Protein AF-A0A9W6Y6P8-F1 (afdb_monomer_lite)

Sequence (166 aa):
MKERIFKLTKLQRDFCCHGPCNPRESNNRSISFLKLLWSAYFQDPNSTKHTMKVLPAIAAAAYLTGLVSPSAIELSWHNLTITAPQYGRYLLRTESEEPFFWKADTAWELTHRLNKTSIDFYLKTRAEKGYNVVLSVVISAYNGTTRLNFYGDLPFNNSDTTQPNE

Radius of gyration: 27.87 Å; chains: 1; bounding box: 68×58×59 Å

Structure (mmCIF, N/CA/C/O backbone):
data_AF-A0A9W6Y6P8-F1
#
_entry.id   AF-A0A9W6Y6P8-F1
#
loop_
_atom_site.group_PDB
_atom_site.id
_atom_site.type_symbol
_atom_site.label_atom_id
_atom_site.label_alt_id
_atom_site.label_comp_id
_atom_site.label_asym_id
_atom_site.label_entity_id
_atom_site.label_seq_id
_atom_site.pdbx_PDB_ins_code
_atom_site.Cartn_x
_atom_site.Cartn_y
_atom_site.Cartn_z
_atom_site.occupancy
_atom_site.B_iso_or_equiv
_atom_site.auth_seq_id
_atom_site.auth_comp_id
_atom_site.auth_asym_id
_atom_site.auth_atom_id
_atom_site.pdbx_PDB_model_num
ATOM 1 N N . MET A 1 1 ? -2.731 23.628 -14.709 1.00 40.41 1 MET A N 1
ATOM 2 C CA . MET A 1 1 ? -2.610 22.890 -13.431 1.00 40.41 1 MET A CA 1
ATOM 3 C C . MET A 1 1 ? -1.311 23.301 -12.722 1.00 40.41 1 MET A C 1
ATOM 5 O O . MET A 1 1 ? -0.448 22.489 -12.435 1.00 40.41 1 MET A O 1
ATOM 9 N N . LYS A 1 2 ? -1.159 24.613 -12.514 1.00 35.38 2 LYS A N 1
ATOM 10 C CA . LYS A 1 2 ? -0.039 25.325 -11.882 1.00 35.38 2 LYS A CA 1
ATOM 11 C C . LYS A 1 2 ? -0.701 26.350 -10.951 1.00 35.38 2 LYS A C 1
ATOM 13 O O . LYS A 1 2 ? -1.707 26.911 -11.364 1.00 35.38 2 LYS A O 1
ATOM 18 N N . GLU A 1 3 ? -0.148 26.563 -9.758 1.00 38.34 3 GLU A N 1
ATOM 19 C CA . GLU A 1 3 ? -0.554 27.578 -8.754 1.00 38.34 3 GLU A CA 1
ATOM 20 C C . GLU A 1 3 ? -1.596 27.225 -7.673 1.00 38.34 3 GLU A C 1
ATOM 22 O O . GLU A 1 3 ? -2.529 27.989 -7.449 1.00 38.34 3 GLU A O 1
ATOM 27 N N . ARG A 1 4 ? -1.405 26.155 -6.887 1.00 34.88 4 ARG A N 1
ATOM 28 C CA . ARG A 1 4 ? -1.992 26.097 -5.519 1.00 34.88 4 ARG A CA 1
ATOM 29 C C . ARG A 1 4 ? -1.075 25.467 -4.468 1.00 34.88 4 ARG A C 1
ATOM 31 O O . ARG A 1 4 ? -1.529 24.831 -3.526 1.00 34.88 4 ARG A O 1
ATOM 38 N N . ILE A 1 5 ? 0.228 25.678 -4.612 1.00 37.31 5 ILE A N 1
ATOM 39 C CA . ILE A 1 5 ? 1.226 25.390 -3.579 1.00 37.31 5 ILE A CA 1
ATOM 40 C C . ILE A 1 5 ? 1.972 26.714 -3.373 1.00 37.31 5 ILE A C 1
ATOM 42 O O . ILE A 1 5 ? 2.456 27.266 -4.351 1.00 37.31 5 ILE A O 1
ATOM 46 N N . PHE A 1 6 ? 2.005 27.219 -2.133 1.00 34.62 6 PHE A N 1
ATOM 47 C CA . PHE A 1 6 ? 2.473 28.547 -1.669 1.00 34.62 6 PHE A CA 1
ATOM 48 C C . PHE A 1 6 ? 1.442 29.686 -1.587 1.00 34.62 6 PHE A C 1
ATOM 50 O O . PHE A 1 6 ? 1.461 30.643 -2.353 1.00 34.62 6 PHE A O 1
ATOM 57 N N . LYS A 1 7 ? 0.610 29.636 -0.543 1.00 32.03 7 LYS A N 1
ATOM 58 C CA . LYS A 1 7 ? 0.291 30.772 0.346 1.00 32.03 7 LYS A CA 1
ATOM 59 C C . LYS A 1 7 ? -0.676 30.257 1.401 1.00 32.03 7 LYS A C 1
ATOM 61 O O . LYS A 1 7 ? -1.814 29.984 1.064 1.00 32.03 7 LYS A O 1
ATOM 66 N N . LEU A 1 8 ? -0.188 30.075 2.627 1.00 29.62 8 LEU A N 1
ATOM 67 C CA . LEU A 1 8 ? -0.897 30.244 3.907 1.00 29.62 8 LEU A CA 1
ATOM 68 C C . LEU A 1 8 ? 0.057 29.825 5.042 1.00 29.62 8 LEU A C 1
ATOM 70 O O . LEU A 1 8 ? -0.198 28.931 5.839 1.00 29.62 8 LEU A O 1
ATOM 74 N N . THR A 1 9 ? 1.205 30.494 5.105 1.00 33.47 9 THR A N 1
ATOM 75 C CA . THR A 1 9 ? 1.934 30.687 6.356 1.00 33.47 9 THR A CA 1
ATOM 76 C C . THR A 1 9 ? 1.846 32.170 6.686 1.00 33.47 9 THR A C 1
ATOM 78 O O . THR A 1 9 ? 2.034 33.007 5.803 1.00 33.47 9 THR A O 1
ATOM 81 N N . LYS A 1 10 ? 1.591 32.466 7.969 1.00 33.56 10 LYS A N 1
ATOM 82 C CA . LYS A 1 10 ? 1.633 33.791 8.620 1.00 33.56 10 LYS A CA 1
ATOM 83 C C . LYS A 1 10 ? 0.297 34.548 8.718 1.00 33.56 10 LYS A C 1
ATOM 85 O O . LYS A 1 10 ? 0.111 35.562 8.063 1.00 33.56 10 LYS A O 1
ATOM 90 N N . LEU A 1 11 ? -0.566 34.094 9.634 1.00 35.31 11 LEU A N 1
ATOM 91 C CA . LEU A 1 11 ? -1.347 34.954 10.545 1.00 35.31 11 LEU A CA 1
ATOM 92 C C . LEU A 1 11 ? -2.049 34.096 11.612 1.00 35.31 11 LEU A C 1
ATOM 94 O O . LEU A 1 11 ? -3.237 33.842 11.536 1.00 35.31 11 LEU A O 1
ATOM 98 N N . GLN A 1 12 ? -1.288 33.619 12.600 1.00 29.38 12 GLN A N 1
ATOM 99 C CA . GLN A 1 12 ? -1.840 33.308 13.924 1.00 29.38 12 GLN A CA 1
ATOM 100 C C . GLN A 1 12 ? -0.700 33.340 14.949 1.00 29.38 12 GLN A C 1
ATOM 102 O O . GLN A 1 12 ? -0.199 32.325 15.425 1.00 29.38 12 GLN A O 1
ATOM 107 N N . ARG A 1 13 ? -0.214 34.551 15.210 1.00 31.66 13 ARG A N 1
ATOM 108 C CA . ARG A 1 13 ? 0.378 34.897 16.499 1.00 31.66 13 ARG A CA 1
ATOM 109 C C . ARG A 1 13 ? -0.572 35.916 17.111 1.00 31.66 13 ARG A C 1
ATOM 111 O O . ARG A 1 13 ? -1.084 36.756 16.382 1.00 31.66 13 ARG A O 1
ATOM 118 N N . ASP A 1 14 ? -0.778 35.765 18.411 1.00 30.94 14 ASP A N 1
ATOM 119 C CA . ASP A 1 14 ? -1.516 36.659 19.303 1.00 30.94 14 ASP A CA 1
ATOM 120 C C . ASP A 1 14 ? -3.021 36.383 19.383 1.00 30.94 14 ASP A C 1
ATOM 122 O O . ASP A 1 14 ? -3.824 37.081 18.793 1.00 30.94 14 ASP A O 1
ATOM 126 N N . PHE A 1 15 ? -3.389 35.344 20.141 1.00 30.58 15 PHE A N 1
ATOM 127 C CA . PHE A 1 15 ? -4.509 35.378 21.098 1.00 30.58 15 PHE A CA 1
ATOM 128 C C . PHE A 1 15 ? -4.364 34.189 22.065 1.00 30.58 15 PHE A C 1
ATOM 130 O O . PHE A 1 15 ? -5.134 33.234 22.069 1.00 30.58 15 PHE A O 1
ATOM 137 N N . CYS A 1 16 ? -3.308 34.237 22.877 1.00 32.06 16 CYS A N 1
ATOM 138 C CA . CYS A 1 16 ? -3.272 33.538 24.156 1.00 32.06 16 CYS A CA 1
ATOM 139 C C . CYS A 1 16 ? -3.410 34.584 25.263 1.00 32.06 16 CYS A C 1
ATOM 141 O O . CYS A 1 16 ? -2.872 35.681 25.139 1.00 32.06 16 CYS A O 1
ATOM 143 N N . CYS A 1 17 ? -4.049 34.155 26.353 1.00 29.98 17 CYS A N 1
ATOM 144 C CA . CYS A 1 17 ? -4.103 34.770 27.682 1.00 29.98 17 CYS A CA 1
ATOM 145 C C . CYS A 1 17 ? -5.304 35.687 27.967 1.00 29.98 17 CYS A C 1
ATOM 147 O O . CYS A 1 17 ? -5.196 36.900 27.866 1.00 29.98 17 CYS A O 1
ATOM 149 N N . HIS A 1 18 ? -6.388 35.101 28.495 1.00 32.28 18 HIS A N 1
ATOM 150 C CA . HIS A 1 18 ? -6.959 35.543 29.777 1.00 32.28 18 HIS A CA 1
ATOM 151 C C . HIS A 1 18 ? -7.885 34.483 30.405 1.00 32.28 18 HIS A C 1
ATOM 153 O O . HIS A 1 18 ? -8.910 34.130 29.834 1.00 32.28 18 HIS A O 1
ATOM 159 N N . GLY A 1 19 ? -7.534 34.044 31.621 1.00 38.50 19 GLY A N 1
ATOM 160 C CA . GLY A 1 19 ? -8.463 33.458 32.598 1.00 38.50 19 GLY A CA 1
ATOM 161 C C . GLY A 1 19 ? -8.220 31.985 32.972 1.00 38.50 19 GLY A C 1
ATOM 162 O O . GLY A 1 19 ? -8.147 31.143 32.079 1.00 38.50 19 GLY A O 1
ATOM 163 N N . PRO A 1 20 ? -8.130 31.636 34.275 1.00 38.91 20 PRO A N 1
ATOM 164 C CA . PRO A 1 20 ? -8.129 30.250 34.731 1.00 38.91 20 PRO A CA 1
ATOM 165 C C . PRO A 1 20 ? -9.574 29.766 34.937 1.00 38.91 20 PRO A C 1
ATOM 167 O O . PRO A 1 20 ? -10.381 30.462 35.547 1.00 38.91 20 PRO A O 1
ATOM 170 N N . CYS A 1 21 ? -9.906 28.556 34.484 1.00 29.56 21 CYS A N 1
ATOM 171 C CA . CYS A 1 21 ? -11.138 27.874 34.891 1.00 29.56 21 CYS A CA 1
ATOM 172 C C . CYS A 1 21 ? -10.789 26.545 35.568 1.00 29.56 21 CYS A C 1
ATOM 174 O O . CYS A 1 21 ? -10.161 25.666 34.983 1.00 29.56 21 CYS A O 1
ATOM 176 N N . ASN A 1 22 ? -11.164 26.466 36.844 1.00 31.67 22 ASN A N 1
ATOM 177 C CA . ASN A 1 22 ? -10.966 25.354 37.770 1.00 31.67 22 ASN A CA 1
ATOM 178 C C . ASN A 1 22 ? -12.011 24.242 37.497 1.00 31.67 22 ASN A C 1
ATOM 180 O O . ASN A 1 22 ? -13.126 24.569 37.084 1.00 31.67 22 ASN A O 1
ATOM 184 N N . PRO A 1 23 ? -11.716 22.948 37.738 1.00 44.72 23 PRO A N 1
ATOM 185 C CA . PRO A 1 23 ? -12.591 21.841 37.390 1.00 44.72 23 PRO A CA 1
ATOM 186 C C . PRO A 1 23 ? -13.456 21.428 38.585 1.00 44.72 23 PRO A C 1
ATOM 188 O O . PRO A 1 23 ? -12.925 21.000 39.610 1.00 44.72 23 PRO A O 1
ATOM 191 N N . ARG A 1 24 ? -14.782 21.527 38.441 1.00 30.91 24 ARG A N 1
ATOM 192 C CA . ARG A 1 24 ? -15.826 20.757 39.152 1.00 30.91 24 ARG A CA 1
ATOM 193 C C . ARG A 1 24 ? -17.177 21.400 38.850 1.00 30.91 24 ARG A C 1
ATOM 195 O O . ARG A 1 24 ? -17.429 22.483 39.347 1.00 30.91 24 ARG A O 1
ATOM 202 N N . GLU A 1 25 ? -18.019 20.726 38.068 1.00 31.03 25 GLU A N 1
ATOM 203 C CA . GLU A 1 25 ? -19.409 20.406 38.436 1.00 31.03 25 GLU A CA 1
ATOM 204 C C . GLU A 1 25 ? -20.232 19.891 37.251 1.00 31.03 25 GLU A C 1
ATOM 206 O O . GLU A 1 25 ? -20.313 20.505 36.191 1.00 31.03 25 GLU A O 1
ATOM 211 N N . SER A 1 26 ? -20.964 18.815 37.551 1.00 32.53 26 SER A N 1
ATOM 212 C CA . SER A 1 26 ? -22.168 18.348 36.862 1.00 32.53 26 SER A CA 1
ATOM 213 C C . SER A 1 26 ? -21.939 17.664 35.494 1.00 32.53 26 SER A C 1
ATOM 215 O O . SER A 1 26 ? -21.061 18.020 34.732 1.00 32.53 26 SER A O 1
ATOM 217 N N . ASN A 1 27 ? -22.676 16.636 35.088 1.00 33.28 27 ASN A N 1
ATOM 218 C CA . ASN A 1 27 ? -23.863 16.058 35.679 1.00 33.28 27 ASN A CA 1
ATOM 219 C C . ASN A 1 27 ? -24.047 14.623 35.176 1.00 33.28 27 ASN A C 1
ATOM 221 O O . ASN A 1 27 ? -23.645 14.231 34.082 1.00 33.28 27 ASN A O 1
ATOM 225 N N . ASN A 1 28 ? -24.709 13.863 36.022 1.00 43.12 28 ASN A N 1
ATOM 226 C CA . ASN A 1 28 ? -24.932 12.438 35.987 1.00 43.12 28 ASN A CA 1
ATOM 227 C C . ASN A 1 28 ? -26.086 12.095 35.019 1.00 43.12 28 ASN A C 1
ATOM 229 O O . ASN A 1 28 ? -27.223 11.904 35.450 1.00 43.12 28 ASN A O 1
ATOM 233 N N . ARG A 1 29 ? -25.836 12.063 33.701 1.00 40.38 29 ARG A N 1
ATOM 234 C CA . ARG A 1 29 ? -26.836 11.635 32.696 1.00 40.38 29 ARG A CA 1
ATOM 235 C C . ARG A 1 29 ? -26.213 10.872 31.525 1.00 40.38 29 ARG A C 1
ATOM 237 O O . ARG A 1 29 ? -26.093 11.416 30.439 1.00 40.38 29 ARG A O 1
ATOM 244 N N . SER A 1 30 ? -25.862 9.600 31.724 1.00 41.34 30 SER A N 1
ATOM 245 C CA . SER A 1 30 ? -25.862 8.618 30.618 1.00 41.34 30 SER A CA 1
ATOM 246 C C . SER A 1 30 ? -25.824 7.153 31.088 1.00 41.34 30 SER A C 1
ATOM 248 O O . SER A 1 30 ? -25.121 6.320 30.528 1.00 41.34 30 SER A O 1
ATOM 250 N N . ILE A 1 31 ? -26.582 6.798 32.135 1.00 41.59 31 ILE A N 1
ATOM 251 C CA . ILE A 1 31 ? -26.735 5.389 32.576 1.00 41.59 31 ILE A CA 1
ATOM 252 C C . ILE A 1 31 ? -28.203 4.935 32.461 1.00 41.59 31 ILE A C 1
ATOM 254 O O . ILE A 1 31 ? -28.696 4.114 33.230 1.00 41.59 31 ILE A O 1
ATOM 258 N N . SER A 1 32 ? -28.926 5.462 31.468 1.00 43.00 32 SER A N 1
ATOM 259 C CA . SER A 1 32 ? -30.303 5.031 31.161 1.00 43.00 32 SER A CA 1
ATOM 260 C C . SER A 1 32 ? -30.468 4.372 29.791 1.00 43.00 32 SER A C 1
ATOM 262 O O . SER A 1 32 ? -31.518 3.794 29.545 1.00 43.00 32 SER A O 1
ATOM 264 N N . PHE A 1 33 ? -29.437 4.348 28.939 1.00 38.78 33 PHE A N 1
ATOM 265 C CA . PHE A 1 33 ? -29.507 3.651 27.644 1.00 38.78 33 PHE A CA 1
ATOM 266 C C . PHE A 1 33 ? -28.989 2.204 27.680 1.00 38.78 33 PHE A C 1
ATOM 268 O O . PHE A 1 33 ? -29.432 1.370 26.897 1.00 38.78 33 PHE A O 1
ATOM 275 N N . LEU A 1 34 ? -28.133 1.854 28.645 1.00 39.41 34 LEU A N 1
ATOM 276 C CA . LEU A 1 34 ? -27.551 0.506 28.749 1.00 39.41 34 LEU A CA 1
ATOM 277 C C . LEU A 1 34 ? -28.370 -0.480 29.604 1.00 39.41 34 LEU A C 1
ATOM 279 O O . LEU A 1 34 ? -28.120 -1.679 29.556 1.00 39.41 34 LEU A O 1
ATOM 283 N N . LYS A 1 35 ? -29.404 -0.020 30.326 1.00 38.00 35 LYS A N 1
ATOM 284 C CA . LYS A 1 35 ? -30.353 -0.912 31.029 1.00 38.00 35 LYS A CA 1
ATOM 285 C C . LYS A 1 35 ? -31.489 -1.435 30.144 1.00 38.00 35 LYS A C 1
ATOM 287 O O . LYS A 1 35 ? -32.097 -2.441 30.493 1.00 38.00 35 LYS A O 1
ATOM 292 N N . LEU A 1 36 ? -31.750 -0.808 28.995 1.00 39.12 36 LEU A N 1
ATOM 293 C CA . LEU A 1 36 ? -32.786 -1.264 28.058 1.00 39.12 36 LEU A CA 1
ATOM 294 C C . LEU A 1 36 ? -32.284 -2.334 27.077 1.00 39.12 36 LEU A C 1
ATOM 296 O O . LEU A 1 36 ? -33.083 -3.125 26.588 1.00 39.12 36 LEU A O 1
ATOM 300 N N . LEU A 1 37 ? -30.970 -2.429 26.849 1.00 37.56 37 LEU A N 1
ATOM 301 C CA . LEU A 1 37 ? -30.392 -3.430 25.944 1.00 37.56 37 LEU A CA 1
ATOM 302 C C . LEU A 1 37 ? -30.068 -4.773 26.620 1.00 37.56 37 LEU A C 1
ATOM 304 O O . LEU A 1 37 ? -29.972 -5.784 25.934 1.00 37.56 37 LEU A O 1
ATOM 308 N N . TRP A 1 38 ? -29.985 -4.829 27.954 1.00 32.47 38 TRP A N 1
ATOM 309 C CA . TRP A 1 38 ? -29.743 -6.089 28.674 1.00 32.47 38 TRP A CA 1
ATOM 310 C C . TRP A 1 38 ? -31.018 -6.933 28.861 1.00 32.47 38 TRP A C 1
ATOM 312 O O . TRP A 1 38 ? -30.952 -8.157 28.931 1.00 32.47 38 TRP A O 1
ATOM 322 N N . SER A 1 39 ? -32.206 -6.316 28.880 1.00 33.16 39 SER A N 1
ATOM 323 C CA . SER A 1 39 ? -33.472 -7.048 29.066 1.00 33.16 39 SER A CA 1
ATOM 324 C C . SER A 1 39 ? -34.005 -7.717 27.790 1.00 33.16 39 SER A C 1
ATOM 326 O O . SER A 1 39 ? -34.972 -8.472 27.868 1.00 33.16 39 SER A O 1
ATOM 328 N N . ALA A 1 40 ? -33.414 -7.446 26.622 1.00 38.75 40 ALA A N 1
ATOM 329 C CA . ALA A 1 40 ? -33.893 -7.963 25.338 1.00 38.75 40 ALA A CA 1
ATOM 330 C C . ALA A 1 40 ? -33.190 -9.258 24.883 1.00 38.75 40 ALA A C 1
ATOM 332 O O . ALA A 1 40 ? -33.623 -9.856 23.903 1.00 38.75 40 ALA A O 1
ATOM 333 N N . TYR A 1 41 ? -32.124 -9.696 25.570 1.00 37.94 41 TYR A N 1
ATOM 334 C CA . TYR A 1 41 ? -31.266 -10.791 25.087 1.00 37.94 41 TYR A CA 1
ATOM 335 C C . TYR A 1 41 ? -31.410 -12.123 25.841 1.00 37.94 41 TYR A C 1
ATOM 337 O O . TYR A 1 41 ? -30.848 -13.127 25.421 1.00 37.94 41 TYR A O 1
ATOM 345 N N . PHE A 1 42 ? -32.197 -12.171 26.918 1.00 39.72 42 PHE A N 1
ATOM 346 C CA . PHE A 1 42 ? -32.538 -13.418 27.608 1.00 39.72 42 PHE A CA 1
ATOM 347 C C . PHE A 1 42 ? -34.058 -13.547 27.694 1.00 39.72 42 PHE A C 1
ATOM 349 O O . PHE A 1 42 ? -34.691 -13.051 28.623 1.00 39.72 42 PHE A O 1
ATOM 356 N N . GLN A 1 43 ? -34.650 -14.194 26.690 1.00 39.28 43 GLN A N 1
ATOM 357 C CA . GLN A 1 43 ? -36.046 -14.616 26.717 1.00 39.28 43 GLN A CA 1
ATOM 358 C C . GLN A 1 43 ? -36.119 -16.139 26.807 1.00 39.28 43 GLN A C 1
ATOM 360 O O . GLN A 1 43 ? -35.679 -16.865 25.921 1.00 39.28 43 GLN A O 1
ATOM 365 N N . ASP A 1 44 ? -36.659 -16.558 27.945 1.00 38.16 44 ASP A N 1
ATOM 366 C CA . ASP A 1 44 ? -37.019 -17.904 28.372 1.00 38.16 44 ASP A CA 1
ATOM 367 C C . ASP A 1 44 ? -37.819 -18.666 27.285 1.00 38.16 44 ASP A C 1
ATOM 369 O O . ASP A 1 44 ? -38.814 -18.128 26.783 1.00 38.16 44 ASP A O 1
ATOM 373 N N . PRO A 1 45 ? -37.423 -19.894 26.891 1.00 44.47 45 PRO A N 1
ATOM 374 C CA . PRO A 1 45 ? -38.038 -20.618 25.776 1.00 44.47 45 PRO A CA 1
ATOM 375 C C . PRO A 1 45 ? -39.463 -21.152 26.028 1.00 44.47 45 PRO A C 1
ATOM 377 O O . PRO A 1 45 ? -40.020 -21.764 25.121 1.00 44.47 45 PRO A O 1
ATOM 380 N N . ASN A 1 46 ? -40.088 -20.915 27.190 1.00 44.59 46 ASN A N 1
ATOM 381 C CA . ASN A 1 46 ? -41.411 -21.479 27.523 1.00 44.59 46 ASN A CA 1
ATOM 382 C C . ASN A 1 46 ? -42.542 -20.468 27.798 1.00 44.59 46 ASN A C 1
ATOM 384 O O . ASN A 1 46 ? -43.583 -20.833 28.343 1.00 44.59 46 ASN A O 1
ATOM 388 N N . SER A 1 47 ? -42.406 -19.202 27.395 1.00 43.84 47 SER A N 1
ATOM 389 C CA . SER A 1 47 ? -43.484 -18.216 27.580 1.00 43.84 47 SER A CA 1
ATOM 390 C C . SER A 1 47 ? -44.394 -18.109 26.351 1.00 43.84 47 SER A C 1
ATOM 392 O O . SER A 1 47 ? -44.165 -17.313 25.438 1.00 43.84 47 SER A O 1
ATOM 394 N N . THR A 1 48 ? -45.471 -18.897 26.334 1.00 49.38 48 THR A N 1
ATOM 395 C CA . THR A 1 48 ? -46.607 -18.723 25.417 1.00 49.38 48 THR A CA 1
ATOM 396 C C . THR A 1 48 ? -47.398 -17.472 25.799 1.00 49.38 48 THR A C 1
ATOM 398 O O . THR A 1 48 ? -48.380 -17.532 26.540 1.00 49.38 48 THR A O 1
ATOM 401 N N . LYS A 1 49 ? -46.983 -16.313 25.285 1.00 43.56 49 LYS A N 1
ATOM 402 C CA . LYS A 1 49 ? -47.850 -15.135 25.187 1.00 43.56 49 LYS A CA 1
ATOM 403 C C . LYS A 1 49 ? -47.850 -14.659 23.744 1.00 43.56 49 LYS A C 1
ATOM 405 O O . LYS A 1 49 ? -46.834 -14.222 23.214 1.00 43.56 49 LYS A O 1
ATOM 410 N N . HIS A 1 50 ? -49.011 -14.806 23.114 1.00 47.44 50 HIS A N 1
ATOM 411 C CA . HIS A 1 50 ? -49.308 -14.391 21.753 1.00 47.44 50 HIS A CA 1
ATOM 412 C C . HIS A 1 50 ? -49.118 -12.875 21.599 1.00 47.44 50 HIS A C 1
ATOM 414 O O . HIS A 1 50 ? -50.048 -12.099 21.797 1.00 47.44 50 HIS A O 1
ATOM 420 N N . THR A 1 51 ? -47.917 -12.441 21.228 1.00 46.78 51 THR A N 1
ATOM 421 C CA . THR A 1 51 ? -47.703 -11.146 20.583 1.00 46.78 51 THR A CA 1
ATOM 422 C C . THR A 1 51 ? -46.973 -11.395 19.273 1.00 46.78 51 THR A C 1
ATOM 424 O O . THR A 1 51 ? -45.878 -11.950 19.200 1.00 46.78 51 THR A O 1
ATOM 427 N N . MET A 1 52 ? -47.684 -11.077 18.203 1.00 44.03 52 MET A N 1
ATOM 428 C CA . MET A 1 52 ? -47.342 -11.356 16.822 1.00 44.03 52 MET A CA 1
ATOM 429 C C . MET A 1 52 ? -46.022 -10.648 16.455 1.00 44.03 52 MET A C 1
ATOM 431 O O . MET A 1 52 ? -45.998 -9.453 16.171 1.00 44.03 52 MET A O 1
ATOM 435 N N . LYS A 1 53 ? -44.901 -11.380 16.465 1.00 43.31 53 LYS A N 1
ATOM 436 C CA . LYS A 1 53 ? -43.612 -10.948 15.898 1.00 43.31 53 LYS A CA 1
ATOM 437 C C . LYS A 1 53 ? -43.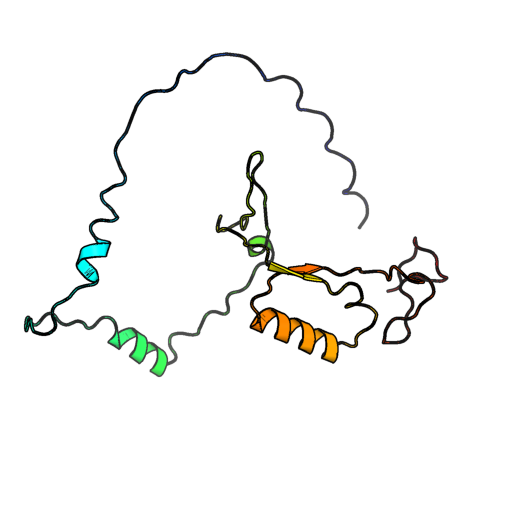706 -10.966 14.364 1.00 43.31 53 LYS A C 1
ATOM 439 O O . LYS A 1 53 ? -43.171 -11.864 13.727 1.00 43.31 53 LYS A O 1
ATOM 444 N N . VAL A 1 54 ? -44.414 -10.010 13.759 1.00 48.84 54 VAL A N 1
ATOM 445 C CA . VAL A 1 54 ? -44.549 -9.936 12.282 1.00 48.84 54 VAL A CA 1
ATOM 446 C C . VAL A 1 54 ? -43.390 -9.175 11.625 1.00 48.84 54 VAL A C 1
ATOM 448 O O . VAL A 1 54 ? -43.199 -9.258 10.418 1.00 48.84 54 VAL A O 1
ATOM 451 N N . LEU A 1 55 ? -42.544 -8.482 12.394 1.00 48.56 55 LEU A N 1
ATOM 452 C CA . LEU A 1 55 ? -41.514 -7.625 11.803 1.00 48.56 55 LEU A CA 1
ATOM 453 C C . LEU A 1 55 ? -40.362 -8.324 11.035 1.00 48.56 55 LEU A C 1
ATOM 455 O O . LEU A 1 55 ? -39.884 -7.694 10.095 1.00 48.56 55 LEU A O 1
ATOM 459 N N . PRO A 1 56 ? -39.905 -9.570 11.304 1.00 50.06 56 PRO A N 1
ATOM 460 C CA . PRO A 1 56 ? -38.804 -10.138 10.517 1.00 50.06 56 PRO A CA 1
ATOM 461 C C . PRO A 1 56 ? -39.278 -10.782 9.202 1.00 50.06 56 PRO A C 1
ATOM 463 O O . PRO A 1 56 ? -38.494 -10.917 8.266 1.00 50.06 56 PRO A O 1
ATOM 466 N N . ALA A 1 57 ? -40.559 -11.158 9.098 1.00 47.56 57 ALA A N 1
ATOM 467 C CA . ALA A 1 57 ? -41.097 -11.847 7.923 1.00 47.56 57 ALA A CA 1
ATOM 468 C C . ALA A 1 57 ? -41.277 -10.910 6.714 1.00 47.56 57 ALA A C 1
ATOM 470 O O . ALA A 1 57 ? -41.119 -11.335 5.571 1.00 47.56 57 ALA A O 1
ATOM 471 N N . ILE A 1 58 ? -41.552 -9.624 6.957 1.00 52.59 58 ILE A N 1
ATOM 472 C CA . ILE A 1 58 ? -41.794 -8.638 5.892 1.00 52.59 58 ILE A CA 1
ATOM 473 C C . ILE A 1 58 ? -40.497 -8.318 5.133 1.00 52.59 58 ILE A C 1
ATOM 475 O O . ILE A 1 58 ? -40.521 -8.202 3.911 1.00 52.59 58 ILE A O 1
ATOM 479 N N . ALA A 1 59 ? -39.353 -8.249 5.822 1.00 53.62 59 ALA A N 1
ATOM 480 C CA . ALA A 1 59 ? -38.063 -8.007 5.174 1.00 53.62 59 ALA A CA 1
ATOM 481 C C . ALA A 1 59 ? -37.672 -9.158 4.226 1.00 53.62 59 ALA A C 1
ATOM 483 O O . ALA A 1 59 ? -37.228 -8.905 3.110 1.00 53.62 59 ALA A O 1
ATOM 484 N N . ALA A 1 60 ? -37.904 -10.415 4.624 1.00 53.62 60 ALA A N 1
ATOM 485 C CA . ALA A 1 60 ? -37.647 -11.585 3.778 1.00 53.62 60 ALA A CA 1
ATOM 486 C C . ALA A 1 60 ? -38.602 -11.666 2.570 1.00 53.62 60 ALA A C 1
ATOM 488 O O . ALA A 1 60 ? -38.174 -12.005 1.467 1.00 53.62 60 ALA A O 1
ATOM 489 N N . ALA A 1 61 ? -39.877 -11.301 2.746 1.00 55.72 61 ALA A N 1
ATOM 490 C CA . ALA A 1 61 ? -40.840 -11.229 1.646 1.00 55.72 61 ALA A CA 1
ATOM 491 C C . ALA A 1 61 ? -40.504 -10.106 0.643 1.00 55.72 61 ALA A C 1
ATOM 493 O O . ALA A 1 61 ? -40.638 -10.307 -0.561 1.00 55.72 61 ALA A O 1
ATOM 494 N N . ALA A 1 62 ? -39.993 -8.963 1.117 1.00 55.19 62 ALA A N 1
ATOM 495 C CA . ALA A 1 62 ? -39.590 -7.839 0.268 1.00 55.19 62 ALA A CA 1
ATOM 496 C C . ALA A 1 62 ? -38.354 -8.137 -0.609 1.00 55.19 62 ALA A C 1
ATOM 498 O O . ALA A 1 62 ? -38.235 -7.588 -1.708 1.00 55.19 62 ALA A O 1
ATOM 499 N N . TYR A 1 63 ? -37.467 -9.038 -0.161 1.00 55.00 63 TYR A N 1
ATOM 500 C CA . TYR A 1 63 ? -36.370 -9.569 -0.983 1.00 55.00 63 TYR A CA 1
ATOM 501 C C . TYR A 1 63 ? -36.882 -10.467 -2.122 1.00 55.00 63 TYR A C 1
ATOM 503 O O . TYR A 1 63 ? -36.352 -10.407 -3.229 1.00 55.00 63 TYR A O 1
ATOM 511 N N . LEU A 1 64 ? -37.936 -11.260 -1.887 1.00 57.44 64 LEU A N 1
ATOM 512 C CA . LEU A 1 64 ? -38.518 -12.152 -2.901 1.00 57.44 64 LEU A CA 1
ATOM 513 C C . LEU A 1 64 ? -39.343 -11.408 -3.964 1.00 57.44 64 LEU A C 1
ATOM 515 O O . LEU A 1 64 ? -39.491 -11.906 -5.076 1.00 57.44 64 LEU A O 1
ATOM 519 N N . THR A 1 65 ? -39.840 -10.206 -3.660 1.00 58.28 65 THR A N 1
ATOM 520 C CA . THR A 1 65 ? -40.568 -9.350 -4.614 1.00 58.28 65 THR A CA 1
ATOM 521 C C . THR A 1 65 ? -39.675 -8.342 -5.349 1.00 58.28 65 THR A C 1
ATOM 523 O O . THR A 1 65 ? -40.197 -7.480 -6.051 1.00 58.28 65 THR A O 1
ATOM 526 N N . GLY A 1 66 ? -38.345 -8.404 -5.186 1.00 59.41 66 GLY A N 1
ATOM 527 C CA . GLY A 1 66 ? -37.396 -7.532 -5.898 1.00 59.41 66 GLY A CA 1
ATOM 528 C C . GLY A 1 66 ? -37.488 -6.040 -5.544 1.00 59.41 66 GLY A C 1
ATOM 529 O O . GLY A 1 66 ? -36.984 -5.205 -6.286 1.00 59.41 66 GLY A O 1
ATOM 530 N N . LEU A 1 67 ? -38.136 -5.691 -4.428 1.00 59.41 67 LEU A N 1
ATOM 531 C CA . LEU A 1 67 ? -38.409 -4.300 -4.036 1.00 59.41 67 LEU A CA 1
ATOM 532 C C . LEU A 1 67 ? -37.267 -3.650 -3.242 1.00 59.41 67 LEU A C 1
ATOM 534 O O . LEU A 1 67 ? -37.284 -2.442 -3.022 1.00 59.41 67 LEU A O 1
ATOM 538 N N . VAL A 1 68 ? -36.270 -4.431 -2.822 1.00 57.16 68 VAL A N 1
ATOM 539 C CA . VAL A 1 68 ? -35.093 -3.942 -2.098 1.00 57.16 68 VAL A CA 1
ATOM 540 C C . VAL A 1 68 ? -33.851 -4.292 -2.907 1.00 57.16 68 VAL A C 1
ATOM 542 O O . VAL A 1 68 ? -33.320 -5.397 -2.819 1.00 57.16 68 VAL A O 1
ATOM 545 N N . SER A 1 69 ? -33.386 -3.340 -3.712 1.00 65.62 69 SER A N 1
ATOM 546 C CA . SER A 1 69 ? -32.046 -3.405 -4.291 1.00 65.62 69 SER A CA 1
ATOM 547 C C . SER A 1 69 ? -31.031 -3.171 -3.170 1.00 65.62 69 SER A C 1
ATOM 549 O O . SER A 1 69 ? -31.169 -2.172 -2.458 1.00 65.62 69 SER A O 1
ATOM 551 N N . PRO A 1 70 ? -30.005 -4.025 -2.988 1.00 61.41 70 PRO A N 1
ATOM 552 C CA . PRO A 1 70 ? -28.873 -3.650 -2.157 1.00 61.41 70 PRO A CA 1
ATOM 553 C C . PRO A 1 70 ? -28.268 -2.391 -2.777 1.00 61.41 70 PRO A C 1
ATOM 555 O O . PRO A 1 70 ? -27.776 -2.417 -3.906 1.00 61.41 70 PRO A O 1
ATOM 558 N N . SER A 1 71 ? -28.368 -1.264 -2.074 1.00 62.41 71 SER A N 1
ATOM 559 C CA . SER A 1 71 ? -27.666 -0.056 -2.472 1.00 62.41 71 SER A CA 1
ATOM 560 C C . SER A 1 71 ? -26.179 -0.382 -2.463 1.00 62.41 71 SER A C 1
ATOM 562 O O . SER A 1 71 ? -25.615 -0.782 -1.443 1.00 62.41 71 SER A O 1
ATOM 564 N N . ALA A 1 72 ? -25.541 -0.258 -3.626 1.00 63.84 72 ALA A N 1
ATOM 565 C CA . ALA A 1 72 ? -24.094 -0.250 -3.682 1.00 63.84 72 ALA A CA 1
ATOM 566 C C . ALA A 1 72 ? -23.632 0.889 -2.769 1.00 63.84 72 ALA A C 1
ATOM 568 O O . ALA A 1 72 ? -24.036 2.038 -2.954 1.00 63.84 72 ALA A O 1
ATOM 569 N N . ILE A 1 73 ? -22.849 0.564 -1.742 1.00 61.41 73 ILE A N 1
ATOM 570 C CA . ILE A 1 73 ? -22.201 1.581 -0.923 1.00 61.41 73 ILE A CA 1
ATOM 571 C C . ILE A 1 73 ? -21.235 2.295 -1.861 1.00 61.41 73 ILE A C 1
ATOM 573 O O . ILE A 1 73 ? -20.189 1.752 -2.219 1.00 61.41 73 ILE A O 1
ATOM 577 N N . GLU A 1 74 ? -21.609 3.490 -2.302 1.00 64.44 74 GLU A N 1
ATOM 578 C CA . GLU A 1 74 ? -20.712 4.353 -3.047 1.00 64.44 74 GLU A CA 1
ATOM 579 C C . GLU A 1 74 ? -19.670 4.872 -2.052 1.00 64.44 74 GLU A C 1
ATOM 581 O O . GLU A 1 74 ? -19.908 5.782 -1.254 1.00 64.44 74 GLU A O 1
ATOM 586 N N . LEU A 1 75 ? -18.520 4.202 -2.010 1.00 69.50 75 LEU A N 1
ATOM 587 C CA . LEU A 1 75 ? -17.406 4.609 -1.167 1.00 69.50 75 LEU A CA 1
ATOM 588 C C . LEU A 1 75 ? -16.813 5.898 -1.744 1.00 69.50 75 LEU A C 1
ATOM 590 O O . LEU A 1 75 ? -15.951 5.869 -2.617 1.00 69.50 75 LEU A O 1
ATOM 594 N N . SER A 1 76 ? -17.285 7.039 -1.247 1.00 79.94 76 SER A N 1
ATOM 595 C CA . SER A 1 76 ? -16.636 8.327 -1.483 1.00 79.94 76 SER A CA 1
ATOM 596 C C . SER A 1 76 ? -15.239 8.316 -0.867 1.00 79.94 76 SER A C 1
ATOM 598 O O . SER A 1 76 ? -15.056 7.879 0.271 1.00 79.94 76 SER A O 1
ATOM 600 N N . TRP A 1 77 ? -14.256 8.864 -1.583 1.00 78.19 77 TRP A N 1
ATOM 601 C CA . TRP A 1 77 ? -12.892 9.039 -1.075 1.00 78.19 77 TRP A CA 1
ATOM 602 C C . TRP A 1 77 ? -12.842 9.811 0.248 1.00 78.19 77 TRP A C 1
ATOM 604 O O . TRP A 1 77 ? -11.985 9.532 1.083 1.00 78.19 77 TRP A O 1
ATOM 614 N N . HIS A 1 78 ? -13.798 10.716 0.481 1.00 74.56 78 HIS A N 1
ATOM 615 C CA . HIS A 1 78 ? -13.921 11.458 1.737 1.00 74.56 78 HIS A CA 1
ATOM 616 C C . HIS A 1 78 ? -14.105 10.509 2.935 1.00 74.56 78 HIS A C 1
ATOM 618 O O . HIS A 1 78 ? -13.411 10.652 3.941 1.00 74.56 78 HIS A O 1
ATOM 624 N N . ASN A 1 79 ? -14.895 9.441 2.762 1.00 80.06 79 ASN A N 1
ATOM 625 C CA . ASN A 1 79 ? -15.195 8.441 3.797 1.00 80.06 79 ASN A CA 1
ATOM 626 C C . ASN A 1 79 ? -14.000 7.532 4.140 1.00 80.06 79 ASN A C 1
ATOM 628 O O . ASN A 1 79 ? -14.043 6.788 5.123 1.00 80.06 79 ASN A O 1
ATOM 632 N N . LEU A 1 80 ? -12.931 7.564 3.339 1.00 85.06 80 LEU A N 1
ATOM 633 C CA . LEU A 1 80 ? -11.727 6.753 3.536 1.00 85.06 80 LEU A CA 1
ATOM 634 C C . LEU A 1 80 ? -10.578 7.525 4.194 1.00 85.06 80 LEU A C 1
ATOM 636 O O . LEU A 1 80 ? -9.549 6.923 4.502 1.00 85.06 80 LEU A O 1
ATOM 640 N N . THR A 1 81 ? -10.743 8.827 4.429 1.00 92.00 81 THR A N 1
ATOM 641 C CA . THR A 1 81 ? -9.713 9.664 5.052 1.00 92.00 81 THR A CA 1
ATOM 642 C C . THR A 1 81 ? -9.437 9.209 6.487 1.00 92.00 81 THR A C 1
ATOM 644 O O . THR A 1 81 ? -10.353 8.865 7.237 1.00 92.00 81 THR A O 1
ATOM 647 N N . ILE A 1 82 ? -8.159 9.216 6.870 1.00 94.50 82 ILE A N 1
ATOM 648 C CA . ILE A 1 82 ? -7.684 8.855 8.208 1.00 94.50 82 ILE A CA 1
ATOM 649 C C . ILE A 1 82 ? -7.059 10.098 8.841 1.00 94.50 82 ILE A C 1
ATOM 651 O O . ILE A 1 82 ? -6.262 10.782 8.197 1.00 94.50 82 ILE A O 1
ATOM 655 N N . THR A 1 83 ? -7.388 10.374 10.102 1.00 93.88 83 THR A N 1
ATOM 656 C CA . THR A 1 83 ? -6.842 11.502 10.865 1.00 93.88 83 THR A CA 1
ATOM 657 C C . THR A 1 83 ? -6.245 11.053 12.197 1.00 93.88 83 THR A C 1
ATOM 659 O O . THR A 1 83 ? -6.559 9.978 12.717 1.00 93.88 83 THR A O 1
ATOM 662 N N . ALA A 1 84 ? -5.384 11.899 12.759 1.00 93.94 84 ALA A N 1
ATOM 663 C CA . ALA A 1 84 ? -4.835 11.759 14.100 1.00 93.94 84 ALA A CA 1
ATOM 664 C C . ALA A 1 84 ? -5.217 13.004 14.927 1.00 93.94 84 ALA A C 1
ATOM 666 O O . ALA A 1 84 ? -4.980 14.124 14.468 1.00 93.94 84 ALA A O 1
ATOM 667 N N . PRO A 1 85 ? -5.788 12.856 16.137 1.00 89.69 85 PRO A N 1
ATOM 668 C CA . PRO A 1 85 ? -6.089 14.000 16.996 1.00 89.69 85 PRO A CA 1
ATOM 669 C C . PRO A 1 85 ? -4.814 14.737 17.432 1.00 89.69 85 PRO A C 1
ATOM 671 O O . PRO A 1 85 ? -3.785 14.103 17.660 1.00 89.69 85 PRO A O 1
ATOM 674 N N . GLN A 1 86 ? -4.903 16.055 17.654 1.00 88.94 86 GLN A N 1
ATOM 675 C CA . GLN A 1 86 ? -3.767 16.914 18.039 1.00 88.94 86 GLN A CA 1
ATOM 676 C C . GLN A 1 86 ? -2.965 16.383 19.243 1.00 88.94 86 GLN A C 1
ATOM 678 O O . GLN A 1 86 ? -1.746 16.518 19.285 1.00 88.94 86 GLN A O 1
ATOM 683 N N . TYR A 1 87 ? -3.650 15.759 20.204 1.00 91.25 87 TYR A N 1
ATOM 684 C CA . TYR A 1 87 ? -3.048 15.132 21.385 1.00 91.25 87 TYR A CA 1
ATOM 685 C C . TYR A 1 87 ? -3.440 13.647 21.517 1.00 91.25 87 TYR A C 1
ATOM 687 O O . TYR A 1 87 ? -3.520 13.108 22.622 1.00 91.25 87 TYR A O 1
ATOM 695 N N . GLY A 1 88 ? -3.728 12.983 20.392 1.00 87.94 88 GLY A N 1
ATOM 696 C CA . GLY A 1 88 ? -4.167 11.588 20.338 1.00 87.94 88 GLY A CA 1
ATOM 697 C C . GLY A 1 88 ? -3.023 10.586 20.161 1.00 87.94 88 GLY A C 1
ATOM 698 O O . GLY A 1 88 ? -1.946 10.921 19.678 1.00 87.94 88 GLY A O 1
ATOM 699 N N . ARG A 1 89 ? -3.271 9.323 20.535 1.00 94.31 89 ARG A N 1
ATOM 700 C CA . ARG A 1 89 ? -2.352 8.186 20.308 1.00 94.31 89 ARG A CA 1
ATOM 701 C C . ARG A 1 89 ? -2.877 7.157 19.300 1.00 94.31 89 ARG A C 1
ATOM 703 O O . ARG A 1 89 ? -2.242 6.129 19.098 1.00 94.31 89 ARG A O 1
ATOM 710 N N . TYR A 1 90 ? -4.038 7.414 18.702 1.00 94.94 90 TYR A N 1
ATOM 711 C CA . TYR A 1 90 ? -4.744 6.479 17.827 1.00 94.94 90 TYR A CA 1
ATOM 712 C C . TYR A 1 90 ? -5.215 7.186 16.560 1.00 94.94 90 TYR A C 1
ATOM 714 O O . TYR A 1 90 ? -5.355 8.409 16.539 1.00 94.94 90 TYR A O 1
ATOM 722 N N . LEU A 1 91 ? -5.459 6.394 15.521 1.00 96.31 91 LEU A N 1
ATOM 723 C CA . LEU A 1 91 ? -5.977 6.859 14.242 1.00 96.31 91 LEU A CA 1
ATOM 724 C C . LEU A 1 91 ? -7.486 6.665 14.193 1.00 96.31 91 LEU A C 1
ATOM 726 O O . LEU A 1 91 ? -7.997 5.670 14.710 1.00 96.31 91 LEU A O 1
ATOM 730 N N . LEU A 1 92 ? -8.174 7.600 13.549 1.00 94.69 92 LEU A N 1
ATOM 731 C CA . LEU A 1 92 ? -9.622 7.583 13.372 1.00 94.69 92 LEU A CA 1
ATOM 732 C C . LEU A 1 92 ? -9.962 7.754 11.893 1.00 94.69 92 LEU A C 1
ATOM 734 O O . LEU A 1 92 ? -9.222 8.415 11.158 1.00 94.69 92 LEU A O 1
ATOM 738 N N . ARG A 1 93 ? -11.094 7.203 11.459 1.00 93.25 93 ARG A N 1
ATOM 739 C CA . ARG A 1 93 ? -11.720 7.621 10.199 1.00 93.25 93 ARG A CA 1
ATOM 740 C C . ARG A 1 93 ? -12.254 9.040 10.365 1.00 93.25 93 ARG A C 1
ATOM 742 O O . ARG A 1 93 ? -12.948 9.310 11.338 1.00 93.25 93 ARG A O 1
ATOM 749 N N . THR A 1 94 ? -11.940 9.931 9.429 1.00 90.62 94 THR A N 1
ATOM 750 C CA . THR A 1 94 ? -12.295 11.354 9.550 1.00 90.62 94 THR A CA 1
ATOM 751 C C . THR A 1 94 ? -13.806 11.574 9.598 1.00 90.62 94 THR A C 1
ATOM 753 O O . THR A 1 94 ? -14.267 12.361 10.410 1.00 90.62 94 THR A O 1
ATOM 756 N N . GLU A 1 95 ? -14.568 10.870 8.758 1.00 89.50 95 GLU A N 1
ATOM 757 C CA . GLU A 1 95 ? -16.020 11.075 8.637 1.00 89.50 95 GLU A CA 1
ATOM 758 C C . GLU A 1 95 ? -16.824 10.354 9.730 1.00 89.50 95 GLU A C 1
ATOM 760 O O . GLU A 1 95 ? -17.783 10.908 10.253 1.00 89.50 95 GLU A O 1
ATOM 765 N N . SER A 1 96 ? -16.460 9.113 10.080 1.00 89.00 96 SER A N 1
ATOM 766 C CA . SER A 1 96 ? -17.230 8.303 11.040 1.00 89.00 96 SER A CA 1
ATOM 767 C C . SER A 1 96 ? -16.719 8.369 12.480 1.00 89.00 96 SER A C 1
ATOM 769 O O . SER A 1 96 ? -17.366 7.826 13.370 1.00 89.00 96 SER A O 1
ATOM 771 N N . GLU A 1 97 ? -15.548 8.971 12.714 1.00 90.69 97 GLU A N 1
ATOM 772 C CA . GLU A 1 97 ? -14.829 8.981 14.001 1.00 90.69 97 GLU A CA 1
ATOM 773 C C . GLU A 1 97 ? -14.515 7.584 14.576 1.00 90.69 97 GLU A C 1
ATOM 775 O O . GLU A 1 97 ? -14.078 7.440 15.720 1.00 90.69 97 GLU A O 1
ATOM 780 N N . GLU A 1 98 ? -14.680 6.528 13.779 1.00 92.00 98 GLU A N 1
ATOM 781 C CA . GLU A 1 98 ? -14.399 5.161 14.204 1.00 92.00 98 GLU A CA 1
ATOM 782 C C . GLU A 1 98 ? -12.884 4.903 14.281 1.00 92.00 98 GLU A C 1
ATOM 784 O O . GLU A 1 98 ? -12.132 5.375 13.417 1.00 92.00 98 GLU A O 1
ATOM 789 N N . PRO A 1 99 ? -12.406 4.101 15.254 1.00 94.62 99 PRO A N 1
ATOM 790 C CA . PRO A 1 99 ? -11.002 3.717 15.333 1.00 94.62 99 PRO A CA 1
ATOM 791 C C . PRO A 1 99 ? -10.499 3.033 14.058 1.00 94.62 99 PRO A C 1
ATOM 793 O O . PRO A 1 99 ? -11.057 2.037 13.596 1.00 94.62 99 PRO A O 1
ATOM 796 N N . PHE A 1 100 ? -9.380 3.519 13.527 1.00 95.81 100 PHE A N 1
ATOM 797 C CA . PHE A 1 100 ? -8.665 2.891 12.425 1.00 95.81 100 PHE A CA 1
ATOM 798 C C . PHE A 1 100 ? -7.474 2.093 12.96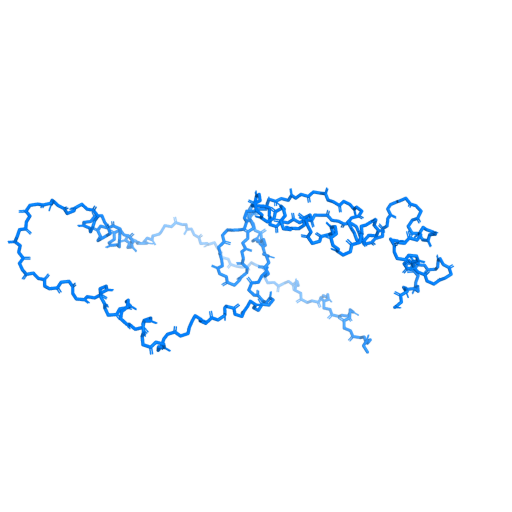3 1.00 95.81 100 PHE A C 1
ATOM 800 O O . PHE A 1 100 ? -6.425 2.641 13.307 1.00 95.81 100 PHE A O 1
ATOM 807 N N . PHE A 1 101 ? -7.624 0.770 13.034 1.00 96.19 101 PHE A N 1
ATOM 808 C CA . PHE A 1 101 ? -6.525 -0.116 13.409 1.00 96.19 101 PHE A CA 1
ATOM 809 C C . PHE A 1 101 ? -5.588 -0.339 12.217 1.00 96.19 101 PHE A C 1
ATOM 811 O O . PHE A 1 101 ? -5.962 -1.006 11.258 1.00 96.19 101 PHE A O 1
ATOM 818 N N . TRP A 1 102 ? -4.370 0.197 12.271 1.00 96.38 102 TRP A N 1
ATOM 819 C CA . TRP A 1 102 ? -3.392 0.084 11.187 1.00 96.38 102 TRP A CA 1
ATOM 820 C C . TRP A 1 102 ? -2.749 -1.309 11.164 1.00 96.38 102 TRP A C 1
ATOM 822 O O . TRP A 1 102 ? -1.795 -1.583 11.896 1.00 96.38 102 TRP A O 1
ATOM 832 N N . LYS A 1 103 ? -3.239 -2.193 10.293 1.00 97.88 103 LYS A N 1
ATOM 833 C CA . LYS A 1 103 ? -2.652 -3.515 10.052 1.00 97.88 103 LYS A CA 1
ATOM 834 C C . LYS A 1 103 ? -2.024 -3.538 8.664 1.00 97.88 103 LYS A C 1
ATOM 836 O O . LYS A 1 103 ? -2.700 -3.794 7.664 1.00 97.88 103 LYS A O 1
ATOM 841 N N . ALA A 1 104 ? -0.723 -3.259 8.628 1.00 97.88 104 ALA A N 1
ATOM 842 C CA . ALA A 1 104 ? 0.035 -3.110 7.394 1.00 97.88 104 ALA A CA 1
ATOM 843 C C . ALA A 1 104 ? 0.835 -4.348 7.001 1.00 97.88 104 ALA A C 1
ATOM 845 O O . ALA A 1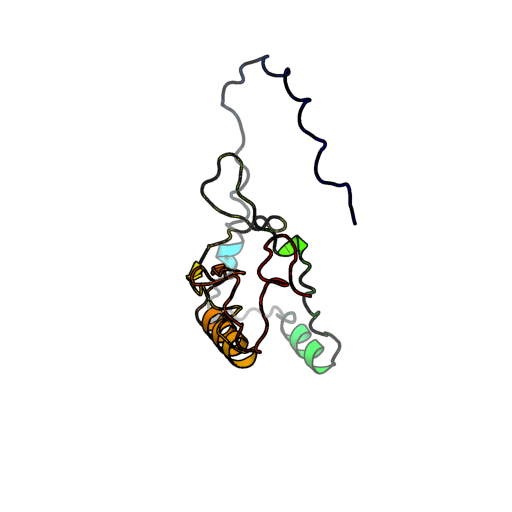 104 ? 1.398 -5.030 7.856 1.00 97.88 104 ALA A O 1
ATOM 846 N N . ASP A 1 105 ? 0.915 -4.580 5.693 1.00 98.31 105 ASP A N 1
ATOM 847 C CA . ASP A 1 105 ? 1.935 -5.420 5.069 1.00 98.31 105 ASP A CA 1
ATOM 848 C C . ASP A 1 105 ? 2.935 -4.547 4.298 1.00 98.31 105 ASP A C 1
ATOM 850 O O . ASP A 1 105 ? 2.620 -3.418 3.907 1.00 98.31 105 ASP A O 1
ATOM 854 N N . THR A 1 106 ? 4.132 -5.077 4.057 1.00 97.06 106 THR A N 1
ATOM 855 C CA . THR A 1 106 ? 5.202 -4.357 3.359 1.00 97.06 106 THR A CA 1
ATOM 856 C C . THR A 1 106 ? 5.542 -5.060 2.051 1.00 97.06 106 THR A C 1
ATOM 858 O O . THR A 1 106 ? 6.181 -6.111 2.047 1.00 97.06 106 THR A O 1
ATOM 861 N N . ALA A 1 107 ? 5.162 -4.448 0.931 1.00 96.81 107 ALA A N 1
ATOM 862 C CA . ALA A 1 107 ? 5.478 -4.907 -0.418 1.00 96.81 107 ALA A CA 1
ATOM 863 C C . ALA A 1 107 ? 6.175 -3.784 -1.190 1.00 96.81 107 ALA A C 1
ATOM 865 O O . ALA A 1 107 ? 5.599 -3.140 -2.068 1.00 96.81 107 ALA A O 1
ATOM 866 N N . TRP A 1 108 ? 7.442 -3.546 -0.836 1.00 95.19 108 TRP A N 1
ATOM 867 C CA . TRP A 1 108 ? 8.236 -2.437 -1.363 1.00 95.19 108 TRP A CA 1
ATOM 868 C C . TRP A 1 108 ? 8.177 -2.330 -2.882 1.00 95.19 108 TRP A C 1
ATOM 870 O O . TRP A 1 108 ? 7.853 -1.276 -3.407 1.00 95.19 108 TRP A O 1
ATOM 880 N N . GLU A 1 109 ? 8.411 -3.428 -3.588 1.00 93.69 109 GLU A N 1
ATOM 881 C CA . GLU A 1 109 ? 8.534 -3.407 -5.042 1.00 93.69 109 GLU A CA 1
ATOM 882 C C . GLU A 1 109 ? 7.255 -3.809 -5.803 1.00 93.69 109 GLU A C 1
ATOM 884 O O . GLU A 1 109 ? 7.316 -4.197 -6.972 1.00 93.69 109 GLU A O 1
ATOM 889 N N . LEU A 1 110 ? 6.089 -3.718 -5.147 1.00 95.44 110 LEU A N 1
ATOM 890 C CA . LEU A 1 110 ? 4.795 -4.168 -5.679 1.00 95.44 110 LEU A CA 1
ATOM 891 C C . LEU A 1 110 ? 4.487 -3.597 -7.071 1.00 95.44 110 LEU A C 1
ATOM 893 O O . LEU A 1 110 ? 4.055 -4.333 -7.951 1.00 95.44 110 LEU A O 1
ATOM 897 N N . THR A 1 111 ? 4.717 -2.298 -7.260 1.00 90.94 111 THR A N 1
ATOM 898 C CA . THR A 1 111 ? 4.275 -1.529 -8.436 1.00 90.94 111 THR A CA 1
ATOM 899 C C . THR A 1 111 ? 5.110 -1.767 -9.691 1.00 90.94 111 THR A C 1
ATOM 901 O O . THR A 1 111 ? 4.583 -1.658 -10.793 1.00 90.94 111 THR A O 1
ATOM 904 N N . HIS A 1 112 ? 6.397 -2.090 -9.548 1.00 91.94 112 HIS A N 1
ATOM 905 C CA . HIS A 1 112 ? 7.333 -2.151 -10.676 1.00 91.94 112 HIS A CA 1
ATOM 906 C C . HIS A 1 112 ? 7.907 -3.549 -10.934 1.00 91.94 112 HIS A C 1
ATOM 908 O O . HIS A 1 112 ? 8.499 -3.766 -11.988 1.00 91.94 112 HIS A O 1
ATOM 914 N N . ARG A 1 113 ? 7.738 -4.524 -10.029 1.00 92.94 113 ARG A N 1
ATOM 915 C CA . ARG A 1 113 ? 8.221 -5.907 -10.250 1.00 92.94 113 ARG A CA 1
ATOM 916 C C . ARG A 1 113 ? 7.153 -6.895 -10.660 1.00 92.94 113 ARG A C 1
ATOM 918 O O . ARG A 1 113 ? 7.490 -7.929 -11.229 1.00 92.94 113 ARG A O 1
ATOM 925 N N . LEU A 1 114 ? 5.901 -6.614 -10.332 1.00 95.88 114 LEU A N 1
ATOM 926 C CA . LEU A 1 114 ? 4.798 -7.527 -10.570 1.00 95.88 114 LEU A CA 1
ATOM 927 C C . LEU A 1 114 ? 3.941 -7.042 -11.735 1.00 95.88 114 LEU A C 1
ATOM 929 O O . LEU A 1 114 ? 3.796 -5.845 -11.968 1.00 95.88 114 LEU A O 1
ATOM 933 N N . ASN A 1 115 ? 3.333 -7.993 -12.440 1.00 96.75 115 ASN A N 1
ATOM 934 C CA . ASN A 1 115 ? 2.250 -7.694 -13.365 1.00 96.75 115 ASN A CA 1
ATOM 935 C C . ASN A 1 115 ? 0.924 -7.510 -12.618 1.00 96.75 115 ASN A C 1
ATOM 937 O O . ASN A 1 115 ? 0.791 -7.865 -11.444 1.00 96.75 115 ASN A O 1
ATOM 941 N N . LYS A 1 116 ? -0.087 -7.013 -13.332 1.00 96.00 116 LYS A N 1
ATOM 942 C CA . LYS A 1 116 ? -1.411 -6.721 -12.777 1.00 96.00 116 LYS A CA 1
ATOM 943 C C . LYS A 1 116 ? -2.038 -7.939 -12.094 1.00 96.00 116 LYS A C 1
ATOM 945 O O . LYS A 1 116 ? -2.462 -7.834 -10.953 1.00 96.00 116 LYS A O 1
ATOM 950 N N . THR A 1 117 ? -2.017 -9.107 -12.736 1.00 97.88 117 THR A N 1
ATOM 951 C CA . THR A 1 117 ? -2.603 -10.339 -12.177 1.00 97.88 117 THR A CA 1
ATOM 952 C C . THR A 1 117 ? -1.951 -10.748 -10.855 1.00 97.88 117 THR A C 1
ATOM 954 O O . THR A 1 117 ? -2.635 -11.186 -9.931 1.00 97.88 117 THR A O 1
ATOM 957 N N . SER A 1 118 ? -0.633 -10.584 -10.741 1.00 97.81 118 SER A N 1
ATOM 958 C CA . SER A 1 118 ? 0.112 -10.911 -9.521 1.00 97.81 118 SER A CA 1
ATOM 959 C C . SER A 1 118 ? -0.162 -9.898 -8.408 1.00 97.81 118 SER A C 1
ATOM 961 O O . SER A 1 118 ? -0.277 -10.287 -7.246 1.00 97.81 118 SER A O 1
ATOM 963 N N . ILE A 1 119 ? -0.307 -8.613 -8.757 1.00 97.75 119 ILE A N 1
ATOM 964 C CA . ILE A 1 119 ? -0.725 -7.555 -7.826 1.00 97.75 119 ILE A CA 1
ATOM 965 C C . ILE A 1 119 ? -2.142 -7.832 -7.317 1.00 97.75 119 ILE A C 1
ATOM 967 O O . ILE A 1 119 ? -2.353 -7.828 -6.106 1.00 97.75 119 ILE A O 1
ATOM 971 N N . ASP A 1 120 ? -3.087 -8.143 -8.205 1.00 98.06 120 ASP A N 1
ATOM 972 C CA . ASP A 1 120 ? -4.476 -8.451 -7.845 1.00 98.06 120 ASP A CA 1
ATOM 973 C C . ASP A 1 120 ? -4.545 -9.655 -6.895 1.00 98.06 120 ASP A C 1
ATOM 975 O O . ASP A 1 120 ? -5.212 -9.608 -5.857 1.00 98.06 120 ASP A O 1
ATOM 979 N N . PHE A 1 121 ? -3.797 -10.720 -7.202 1.00 98.19 121 PHE A N 1
ATOM 980 C CA . PHE A 1 121 ? -3.689 -11.893 -6.336 1.00 98.19 121 PHE A CA 1
ATOM 981 C C . PHE A 1 121 ? -3.108 -11.546 -4.958 1.00 98.19 121 PHE A C 1
ATOM 983 O O . PHE A 1 121 ? -3.654 -11.962 -3.929 1.00 98.19 121 PHE A O 1
ATOM 990 N N . TYR A 1 122 ? -2.024 -10.765 -4.919 1.00 98.19 122 TYR A N 1
ATOM 991 C CA . TYR A 1 122 ? -1.417 -10.310 -3.671 1.00 98.19 122 TYR A CA 1
ATOM 992 C C . TYR A 1 122 ? -2.413 -9.488 -2.842 1.00 98.19 122 TYR A C 1
ATOM 994 O O . TYR A 1 122 ? -2.655 -9.827 -1.682 1.00 98.19 122 TYR A O 1
ATOM 1002 N N . LEU A 1 123 ? -3.040 -8.463 -3.427 1.00 98.06 123 LEU A N 1
ATOM 1003 C CA . LEU A 1 123 ? -3.971 -7.574 -2.725 1.00 98.06 123 LEU A CA 1
ATOM 1004 C C . LEU A 1 123 ? -5.191 -8.335 -2.196 1.00 98.06 123 LEU A C 1
ATOM 1006 O O . LEU A 1 123 ? -5.560 -8.150 -1.034 1.00 98.06 123 LEU A O 1
ATOM 1010 N N . LYS A 1 124 ? -5.756 -9.254 -2.989 1.00 98.25 124 LYS A N 1
ATOM 1011 C CA . LYS A 1 124 ? -6.852 -10.129 -2.549 1.00 98.25 124 LYS A CA 1
ATOM 1012 C C . LYS A 1 124 ? -6.441 -10.987 -1.352 1.00 98.25 124 LYS A C 1
ATOM 1014 O O . LYS A 1 124 ? -7.131 -10.999 -0.336 1.00 98.25 124 LYS A O 1
ATOM 1019 N N . THR A 1 125 ? -5.275 -11.624 -1.426 1.00 98.25 125 THR A N 1
ATOM 1020 C CA . THR A 1 125 ? -4.744 -12.450 -0.330 1.00 98.25 125 THR A CA 1
ATOM 1021 C C . THR A 1 125 ? -4.527 -11.630 0.948 1.00 98.25 125 THR A C 1
ATOM 1023 O O . THR A 1 125 ? -4.725 -12.126 2.060 1.00 98.25 125 THR A O 1
ATOM 1026 N N . ARG A 1 126 ? -4.105 -10.363 0.828 1.00 98.38 126 ARG A N 1
ATOM 1027 C CA . ARG A 1 126 ? -3.922 -9.471 1.985 1.00 98.38 126 ARG A CA 1
ATOM 1028 C C . ARG A 1 126 ? -5.248 -9.018 2.581 1.00 98.38 126 ARG A C 1
ATOM 1030 O O . ARG A 1 126 ? -5.372 -9.039 3.807 1.00 98.38 126 ARG A O 1
ATOM 1037 N N . ALA A 1 127 ? -6.236 -8.717 1.746 1.00 97.81 127 ALA A N 1
ATOM 1038 C CA . ALA A 1 127 ? -7.591 -8.420 2.195 1.00 97.81 127 ALA A CA 1
ATOM 1039 C C . ALA A 1 127 ? -8.216 -9.613 2.944 1.00 97.81 127 ALA A C 1
ATOM 1041 O O . ALA A 1 127 ? -8.728 -9.433 4.047 1.00 97.81 127 ALA A O 1
ATOM 1042 N N . GLU A 1 128 ? -8.080 -10.840 2.426 1.00 98.19 128 GLU A N 1
ATOM 1043 C CA . GLU A 1 128 ? -8.559 -12.073 3.083 1.00 98.19 128 GLU A CA 1
ATOM 1044 C C . GLU A 1 128 ? -7.904 -12.311 4.455 1.00 98.19 128 GLU A C 1
ATOM 1046 O O . GLU A 1 128 ? -8.526 -12.838 5.375 1.00 98.19 128 GLU A O 1
ATOM 1051 N N . LYS A 1 129 ? -6.655 -11.866 4.630 1.00 98.06 129 LYS A N 1
ATOM 1052 C CA . LYS A 1 129 ? -5.929 -11.919 5.911 1.00 98.06 129 LYS A CA 1
ATOM 1053 C C . LYS A 1 129 ? -6.221 -10.724 6.828 1.00 98.06 129 LYS A C 1
ATOM 1055 O O . LYS A 1 129 ? -5.629 -10.620 7.910 1.00 98.06 129 LYS A O 1
ATOM 1060 N N . GLY A 1 130 ? -7.104 -9.815 6.417 1.00 97.44 130 GLY A N 1
ATOM 1061 C CA . GLY A 1 130 ? -7.517 -8.635 7.174 1.00 97.44 130 GLY A CA 1
ATOM 1062 C C . GLY A 1 130 ? -6.451 -7.544 7.272 1.00 97.44 130 GLY A C 1
ATOM 1063 O O . GLY A 1 130 ? -6.441 -6.812 8.259 1.00 97.44 130 GLY A O 1
ATOM 1064 N N . TYR A 1 131 ? -5.515 -7.468 6.324 1.00 98.31 131 TYR A N 1
ATOM 1065 C CA . TYR A 1 131 ? -4.663 -6.286 6.178 1.00 98.31 131 TYR A CA 1
ATOM 1066 C C . TYR A 1 131 ? -5.470 -5.152 5.548 1.00 98.31 131 TYR A C 1
ATOM 1068 O O . TYR A 1 131 ? -6.270 -5.384 4.643 1.00 98.31 131 TYR A O 1
ATOM 1076 N N . ASN A 1 132 ? -5.237 -3.928 6.012 1.00 95.88 132 ASN A N 1
ATOM 1077 C CA . ASN A 1 132 ? -5.923 -2.731 5.518 1.00 95.88 132 ASN A CA 1
ATOM 1078 C C . ASN A 1 132 ? -4.967 -1.619 5.070 1.00 95.88 132 ASN A C 1
ATOM 1080 O O . ASN A 1 132 ? -5.420 -0.572 4.617 1.00 95.88 132 ASN A O 1
ATOM 1084 N N . VAL A 1 133 ? -3.657 -1.857 5.165 1.00 97.50 133 VAL A N 1
ATOM 1085 C CA . VAL A 1 133 ? -2.613 -0.979 4.639 1.00 97.50 133 VAL A CA 1
ATOM 1086 C C . VAL A 1 133 ? -1.565 -1.829 3.919 1.00 97.50 133 VAL A C 1
ATOM 1088 O O . VAL A 1 133 ? -1.183 -2.898 4.394 1.00 97.50 133 VAL A O 1
ATOM 1091 N N . VAL A 1 134 ? -1.077 -1.347 2.778 1.00 97.88 134 VAL A N 1
ATOM 1092 C CA . VAL A 1 134 ? 0.087 -1.911 2.085 1.00 97.88 134 VAL A CA 1
ATOM 1093 C C . VAL A 1 134 ? 1.091 -0.790 1.875 1.00 97.88 134 VAL A C 1
ATOM 1095 O O . VAL A 1 134 ? 0.778 0.220 1.248 1.00 97.88 134 VAL A O 1
ATOM 1098 N N . LEU A 1 135 ? 2.296 -0.968 2.406 1.00 97.50 135 LEU A N 1
ATOM 1099 C CA . LEU A 1 135 ? 3.406 -0.049 2.192 1.00 97.50 135 LEU A CA 1
ATOM 1100 C C . LEU A 1 135 ? 4.189 -0.481 0.954 1.00 97.50 135 LEU A C 1
ATOM 1102 O O . LEU A 1 135 ? 4.607 -1.636 0.847 1.00 97.50 135 LEU A O 1
ATOM 1106 N N . SER A 1 136 ? 4.392 0.451 0.027 1.00 96.06 136 SER A N 1
ATOM 1107 C CA . SER A 1 136 ? 5.117 0.227 -1.222 1.00 96.06 136 SER A CA 1
ATOM 1108 C C . SER A 1 136 ? 5.879 1.485 -1.634 1.00 96.06 136 SER A C 1
ATOM 1110 O O . SER A 1 136 ? 5.534 2.586 -1.200 1.00 96.06 136 SER A O 1
ATOM 1112 N N . VAL A 1 137 ? 6.908 1.330 -2.469 1.00 93.50 137 VAL A N 1
ATOM 1113 C CA . VAL A 1 137 ? 7.573 2.460 -3.124 1.00 93.50 137 VAL A CA 1
ATOM 1114 C C . VAL A 1 137 ? 7.088 2.595 -4.561 1.00 93.50 137 VAL A C 1
ATOM 1116 O O . VAL A 1 137 ? 6.873 1.614 -5.271 1.00 93.50 137 VAL A O 1
ATOM 1119 N N . VAL A 1 138 ? 6.938 3.839 -5.008 1.00 89.62 138 VAL A N 1
ATOM 1120 C CA . VAL A 1 138 ? 6.609 4.135 -6.408 1.00 89.62 138 VAL A CA 1
ATOM 1121 C C . VAL A 1 138 ? 7.825 3.882 -7.306 1.00 89.62 138 VAL A C 1
ATOM 1123 O O . VAL A 1 138 ? 7.685 3.344 -8.397 1.00 89.62 138 VAL A O 1
ATOM 1126 N N . ILE A 1 139 ? 9.027 4.201 -6.817 1.00 90.25 139 ILE A N 1
ATOM 1127 C CA . ILE A 1 139 ? 10.300 4.045 -7.531 1.00 90.25 139 ILE A CA 1
ATOM 1128 C C . ILE A 1 139 ? 11.166 3.039 -6.775 1.00 90.25 139 ILE A C 1
ATOM 1130 O O . ILE A 1 139 ? 11.263 3.113 -5.549 1.00 90.25 139 ILE A O 1
ATOM 1134 N N . SER A 1 140 ? 11.809 2.110 -7.488 1.00 88.12 140 SER A N 1
ATOM 1135 C CA . SER A 1 140 ? 12.694 1.127 -6.854 1.00 88.12 140 SER A CA 1
ATOM 1136 C C . SER A 1 140 ? 13.851 1.809 -6.125 1.00 88.12 140 SER A C 1
ATOM 1138 O O . SER A 1 140 ? 14.515 2.692 -6.668 1.00 88.12 140 SER A O 1
ATOM 1140 N N . ALA A 1 141 ? 14.159 1.328 -4.922 1.00 84.94 141 ALA A N 1
ATOM 1141 C CA . ALA A 1 141 ? 15.385 1.704 -4.224 1.00 84.94 141 ALA A CA 1
ATOM 1142 C C . ALA A 1 141 ? 16.650 1.219 -4.963 1.00 84.94 141 ALA A C 1
ATOM 1144 O O . ALA A 1 141 ? 17.726 1.784 -4.782 1.00 84.94 141 ALA A O 1
ATOM 1145 N N . TYR A 1 142 ? 16.529 0.190 -5.809 1.00 82.50 142 TYR A N 1
ATOM 1146 C CA . TYR A 1 142 ? 17.637 -0.394 -6.559 1.00 82.50 142 TYR A CA 1
ATOM 1147 C C . TYR A 1 142 ? 17.522 -0.050 -8.043 1.00 82.50 142 TYR A C 1
ATOM 1149 O O . TYR A 1 142 ? 16.718 -0.640 -8.766 1.00 82.50 142 TYR A O 1
ATOM 1157 N N . ASN A 1 143 ? 18.380 0.864 -8.509 1.00 81.75 143 ASN A N 1
ATOM 1158 C CA . ASN A 1 143 ? 18.419 1.328 -9.901 1.00 81.75 143 ASN A CA 1
ATOM 1159 C C . ASN A 1 143 ? 17.074 1.898 -10.379 1.00 81.75 143 ASN A C 1
ATOM 1161 O O . ASN A 1 143 ? 16.664 1.684 -11.516 1.00 81.75 143 ASN A O 1
ATOM 1165 N N . GLY A 1 144 ? 16.382 2.634 -9.507 1.00 81.44 144 GLY A N 1
ATOM 1166 C CA . GLY A 1 144 ? 15.035 3.138 -9.763 1.00 81.44 144 GLY A CA 1
ATOM 1167 C C . GLY A 1 144 ? 14.879 4.040 -10.983 1.00 81.44 144 GLY A C 1
ATOM 1168 O O . GLY A 1 144 ? 13.763 4.187 -11.439 1.00 81.44 144 GLY A O 1
ATOM 1169 N N . THR A 1 145 ? 15.944 4.622 -11.537 1.00 86.88 145 THR A N 1
ATOM 1170 C CA . THR A 1 145 ? 15.873 5.456 -12.752 1.00 86.88 145 THR A CA 1
ATOM 1171 C C . THR A 1 145 ? 16.219 4.709 -14.036 1.00 86.88 145 THR A C 1
ATOM 1173 O O . THR A 1 145 ? 15.886 5.184 -15.115 1.00 86.88 145 THR A O 1
ATOM 1176 N N . THR A 1 146 ? 16.880 3.554 -13.933 1.00 87.75 146 THR A N 1
ATOM 1177 C CA . THR A 1 146 ? 17.450 2.822 -15.078 1.00 87.75 146 THR A CA 1
ATOM 1178 C C . THR A 1 146 ? 16.895 1.412 -15.231 1.00 87.75 146 THR A C 1
ATOM 1180 O O . THR A 1 146 ? 17.114 0.762 -16.253 1.00 87.75 146 THR A O 1
ATOM 1183 N N . ARG A 1 147 ? 16.177 0.912 -14.225 1.00 88.50 147 ARG A N 1
ATOM 1184 C CA . ARG A 1 147 ? 15.554 -0.405 -14.254 1.00 88.50 147 ARG A CA 1
ATOM 1185 C C . ARG A 1 147 ? 14.133 -0.315 -14.797 1.00 88.50 147 ARG A C 1
ATOM 1187 O O . ARG A 1 147 ? 13.326 0.467 -14.304 1.00 88.50 147 ARG A O 1
ATOM 1194 N N . LEU A 1 148 ? 13.834 -1.185 -15.756 1.00 91.56 148 LEU A N 1
ATOM 1195 C CA . LEU A 1 148 ? 12.496 -1.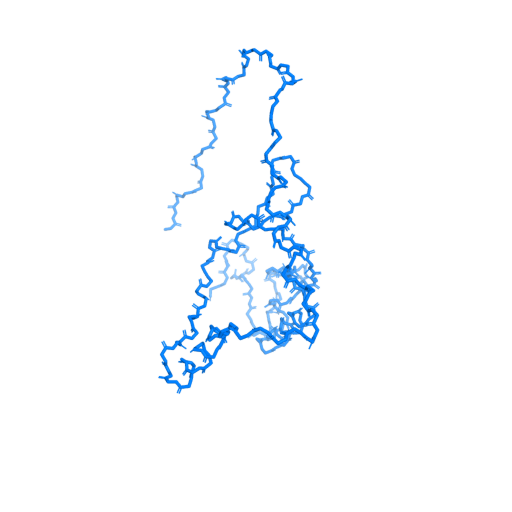335 -16.317 1.00 91.56 148 LEU A CA 1
ATOM 1196 C C . LEU A 1 148 ? 11.527 -1.956 -15.301 1.00 91.56 148 LEU A C 1
ATOM 1198 O O . LEU A 1 148 ? 11.919 -2.814 -14.496 1.00 91.56 148 LEU A O 1
ATOM 1202 N N . ASN A 1 149 ? 10.261 -1.547 -15.370 1.00 92.44 149 ASN A N 1
ATOM 1203 C CA . ASN A 1 149 ? 9.162 -2.237 -14.706 1.00 92.44 149 ASN A CA 1
ATOM 1204 C C . ASN A 1 149 ? 8.904 -3.615 -15.366 1.00 92.44 149 ASN A C 1
ATOM 1206 O O . ASN A 1 149 ? 9.557 -3.995 -16.341 1.00 92.44 149 ASN A O 1
ATOM 1210 N N . PHE A 1 150 ? 7.922 -4.367 -14.861 1.00 93.88 150 PHE A N 1
ATOM 1211 C CA . PHE A 1 150 ? 7.519 -5.653 -15.447 1.00 93.88 150 PHE A CA 1
ATOM 1212 C C . PHE A 1 150 ? 7.158 -5.565 -16.945 1.00 93.88 150 PHE A C 1
ATOM 1214 O O . PHE A 1 150 ? 7.378 -6.521 -17.685 1.00 93.88 150 PHE A O 1
ATOM 1221 N N . TYR A 1 151 ? 6.602 -4.438 -17.389 1.00 94.06 151 TYR A N 1
ATOM 1222 C CA . TYR A 1 151 ? 6.137 -4.211 -18.758 1.00 94.06 151 TYR A CA 1
ATOM 1223 C C . TYR A 1 151 ? 7.214 -3.660 -19.701 1.00 94.06 151 TYR A C 1
ATOM 1225 O O . TYR A 1 151 ? 6.971 -3.574 -20.901 1.00 94.06 151 TYR A O 1
ATOM 1233 N N . GLY A 1 152 ? 8.416 -3.371 -19.195 1.00 93.38 152 GLY A N 1
ATOM 1234 C CA . GLY A 1 152 ? 9.518 -2.849 -19.999 1.00 93.38 152 GLY A CA 1
ATOM 1235 C C . GLY A 1 152 ? 9.644 -1.324 -20.006 1.00 93.38 152 GLY A C 1
ATOM 1236 O O . GLY A 1 152 ? 10.420 -0.810 -20.806 1.00 93.38 152 GLY A O 1
ATOM 1237 N N . ASP A 1 153 ? 8.951 -0.608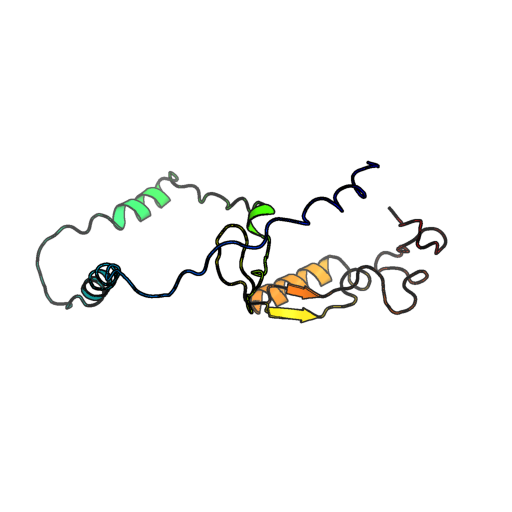 -19.118 1.00 92.06 153 ASP A N 1
ATOM 1238 C CA . ASP A 1 153 ? 8.975 0.860 -19.067 1.00 92.06 153 ASP A CA 1
ATOM 1239 C C . ASP A 1 153 ? 9.920 1.385 -17.983 1.00 92.06 153 ASP A C 1
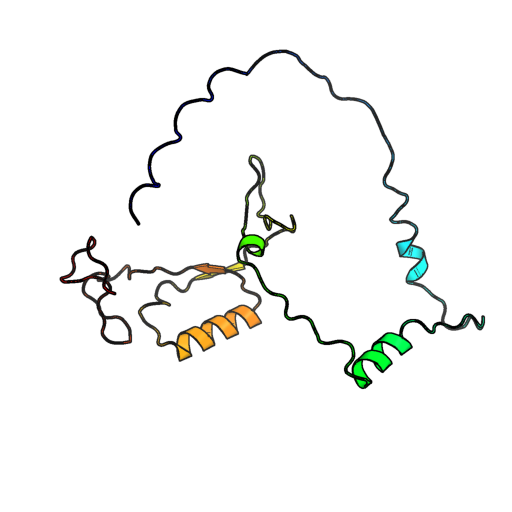ATOM 1241 O O . ASP A 1 153 ? 10.002 0.833 -16.880 1.00 92.06 153 ASP A O 1
ATOM 1245 N N . LEU A 1 154 ? 10.597 2.500 -18.268 1.00 92.75 154 LEU A N 1
ATOM 1246 C CA . LEU A 1 154 ? 11.298 3.287 -17.253 1.00 92.75 154 LEU A CA 1
ATOM 1247 C C . LEU A 1 154 ? 10.315 4.208 -16.518 1.00 92.75 154 LEU A C 1
ATOM 1249 O O . LEU A 1 154 ? 9.357 4.680 -17.125 1.00 92.75 154 LEU A O 1
ATOM 1253 N N . PRO A 1 155 ? 10.561 4.537 -15.239 1.00 91.69 155 PRO A N 1
ATOM 1254 C CA . PRO A 1 155 ? 9.721 5.494 -14.517 1.00 91.69 155 PRO A CA 1
ATOM 1255 C C . PRO A 1 155 ? 9.976 6.954 -14.918 1.00 91.69 155 PRO A C 1
ATOM 1257 O O . PRO A 1 155 ? 9.159 7.820 -14.614 1.00 91.69 155 PRO A O 1
ATOM 1260 N N . PHE A 1 156 ? 11.098 7.232 -15.590 1.00 93.69 156 PHE A N 1
ATOM 1261 C CA . PHE A 1 156 ? 11.506 8.570 -16.010 1.00 93.69 156 PHE A CA 1
ATOM 1262 C C . PHE A 1 156 ? 12.052 8.573 -17.435 1.00 93.69 156 PHE A C 1
ATOM 1264 O O . PHE A 1 156 ? 12.761 7.645 -17.841 1.00 93.69 156 PHE A O 1
ATOM 1271 N N . ASN A 1 157 ? 11.810 9.664 -18.156 1.00 91.12 157 ASN A N 1
ATOM 1272 C CA . ASN A 1 157 ? 12.389 9.897 -19.474 1.00 91.12 157 ASN A CA 1
ATOM 1273 C C . ASN A 1 157 ? 13.881 10.220 -19.344 1.00 91.12 157 ASN A C 1
ATOM 1275 O O . ASN A 1 157 ? 14.276 11.069 -18.549 1.00 91.12 157 ASN A O 1
ATOM 1279 N N . ASN A 1 158 ? 14.728 9.537 -20.122 1.00 86.75 158 ASN A N 1
ATOM 1280 C CA . ASN A 1 158 ? 16.187 9.734 -20.129 1.00 86.75 158 ASN A CA 1
ATOM 1281 C C . ASN A 1 158 ? 16.857 9.650 -18.740 1.00 86.75 158 ASN A C 1
ATOM 1283 O O . ASN A 1 158 ? 17.917 10.235 -18.533 1.00 86.75 158 ASN A O 1
ATOM 1287 N N . SER A 1 159 ? 16.260 8.920 -17.787 1.00 84.12 159 SER A N 1
ATOM 1288 C CA . SER A 1 159 ? 16.708 8.865 -16.380 1.00 84.12 159 SER A CA 1
ATOM 1289 C C . SER A 1 159 ? 16.679 10.211 -15.628 1.00 84.12 159 SER A C 1
ATOM 1291 O O . SER A 1 159 ? 17.286 10.321 -14.561 1.00 84.12 159 SER A O 1
ATOM 1293 N N . ASP A 1 160 ? 15.973 11.222 -16.143 1.00 89.25 160 ASP A N 1
ATOM 1294 C CA . ASP A 1 160 ? 15.805 12.527 -15.497 1.00 89.25 160 ASP A CA 1
ATOM 1295 C C . ASP A 1 160 ? 14.629 12.493 -14.510 1.00 89.25 160 ASP A C 1
ATOM 1297 O O . ASP A 1 160 ? 13.466 12.393 -14.895 1.00 89.25 160 ASP A O 1
ATOM 1301 N N . THR A 1 161 ? 14.921 12.618 -13.214 1.00 89.56 161 THR A N 1
ATOM 1302 C CA . THR A 1 161 ? 13.914 12.548 -12.141 1.00 89.56 161 THR A CA 1
ATOM 1303 C C . THR A 1 161 ? 12.921 13.712 -12.142 1.00 89.56 161 THR A C 1
ATOM 1305 O O . THR A 1 161 ? 11.920 13.660 -11.424 1.00 89.56 161 THR A O 1
ATOM 1308 N N . THR A 1 162 ? 13.166 14.751 -12.943 1.00 93.62 162 THR A N 1
ATOM 1309 C CA . THR A 1 162 ? 12.225 15.858 -13.158 1.00 93.62 162 THR A CA 1
ATOM 1310 C C . THR A 1 162 ? 11.214 15.575 -14.274 1.00 93.62 162 THR A C 1
ATOM 1312 O O . THR A 1 162 ? 10.259 16.337 -14.432 1.00 93.62 162 THR A O 1
ATOM 1315 N N . GLN A 1 163 ? 11.386 14.471 -15.012 1.00 92.94 163 GLN A N 1
ATOM 1316 C CA . GLN A 1 163 ? 10.577 14.097 -16.172 1.00 92.94 163 GLN A CA 1
ATOM 1317 C C . GLN A 1 163 ? 9.984 12.684 -16.006 1.00 92.94 163 GLN A C 1
ATOM 1319 O O . GLN A 1 163 ? 10.563 11.713 -16.503 1.00 92.94 163 GLN A O 1
ATOM 1324 N N . PRO A 1 164 ? 8.849 12.531 -15.294 1.00 91.12 164 PRO A N 1
ATOM 1325 C CA . PRO A 1 164 ? 8.158 11.245 -15.189 1.00 91.12 164 PRO A CA 1
ATOM 1326 C C . PRO A 1 164 ? 7.724 10.729 -16.568 1.00 91.12 164 PRO A C 1
ATOM 1328 O O . PRO A 1 164 ? 7.405 11.517 -17.458 1.00 91.12 164 PRO A O 1
ATOM 1331 N N . ASN A 1 165 ? 7.738 9.408 -16.733 1.00 86.12 165 ASN A N 1
ATOM 1332 C CA . ASN A 1 165 ? 7.208 8.739 -17.920 1.00 86.12 165 ASN A CA 1
ATOM 1333 C C . ASN A 1 165 ? 5.671 8.627 -17.815 1.00 86.12 165 ASN A C 1
ATOM 1335 O O . ASN A 1 165 ? 5.176 8.257 -16.746 1.00 86.12 165 ASN A O 1
ATOM 1339 N N . GLU A 1 166 ? 4.945 8.981 -18.883 1.00 76.81 166 GLU A N 1
ATOM 1340 C CA . GLU A 1 166 ? 3.467 9.020 -18.951 1.00 76.81 166 GLU A CA 1
ATOM 1341 C C . GLU A 1 166 ? 2.870 7.791 -19.645 1.00 76.81 166 GLU A C 1
ATOM 1343 O O . GLU A 1 166 ? 3.416 7.370 -20.690 1.00 76.81 166 GLU A O 1
#

InterPro domains:
  IPR025277 Apiosidase-like, catalytic domain [PF13204] (88-166)

Organism: NCBI:txid1490495

Foldseek 3Di:
DDDDDDDDDDDDDDDDDDDDDDDDDDDDPDPPPVVVVVVPPDDDPPDPDDDDPPVVVVVVVCVVVVNDDPPDPPDDPLQVDWDADPPHPFIARPPPRHTDDQAEDEDACLQFADDPVVSVVVVVVCVVVVHDYYHYDPADPPPRLNDGGPVRDHQADVSDPVGGDD

pLDDT: mean 70.16, std 25.77, range [29.38, 98.38]

Secondary structure (DSSP, 8-state):
----SS------------------------SSSHHHHHTTS---TT--------HHHHHHHHHHTT----------GGGG-EE--TT-SSEEETTT--EE---EEE-TTHHHHS-HHHHHHHHHHHHHTT--EEE--SS-TTTTTTS--TTS--SBGGG-TTSB--